Protein AF-A0A7Z2ZD16-F1 (afdb_monomer)

Radius of gyration: 43.87 Å; Cα contacts (8 Å, |Δi|>4): 30; chains: 1; bounding box: 96×26×131 Å

Foldseek 3Di:
DVVVVVVVVVVVVVVVVVVVVVVVVVVVVVVVVVVVVVVVVVVVVVVVVVVVVVVVLVVVLVVLVVVLVVVLVVQLVVLVVVLVCCVVVVDADDDPDDDPDDDPDDDDDDPDPDDDDHDDPVRSVVVSVVSSVVSVVVSVVVSVVVCCVPRVD

Structure (mmCIF, N/CA/C/O backbone):
data_AF-A0A7Z2ZD16-F1
#
_entry.id   AF-A0A7Z2ZD16-F1
#
loop_
_atom_site.group_PDB
_atom_site.id
_atom_site.type_symbol
_atom_site.label_atom_id
_atom_site.label_alt_id
_atom_site.label_comp_id
_atom_site.label_asym_id
_atom_site.label_entity_id
_atom_site.label_seq_id
_atom_site.pdbx_PDB_ins_code
_atom_site.Cartn_x
_atom_site.Cartn_y
_atom_site.Cartn_z
_atom_site.occupancy
_atom_site.B_iso_or_equiv
_atom_site.auth_seq_id
_atom_site.auth_comp_id
_atom_site.auth_asym_id
_atom_site.auth_atom_id
_atom_site.pdbx_PDB_model_num
ATOM 1 N N . MET A 1 1 ? 56.054 -1.540 -72.130 1.00 65.69 1 MET A N 1
ATOM 2 C CA . MET A 1 1 ? 56.025 -2.103 -70.761 1.00 65.69 1 MET A CA 1
ATOM 3 C C . MET A 1 1 ? 55.380 -1.161 -69.735 1.00 65.69 1 MET A C 1
ATOM 5 O O . MET A 1 1 ? 54.370 -1.543 -69.164 1.00 65.69 1 MET A O 1
ATOM 9 N N . ASN A 1 2 ? 55.858 0.081 -69.548 1.00 74.06 2 ASN A N 1
ATOM 10 C CA . ASN A 1 2 ? 55.363 0.983 -68.482 1.00 74.06 2 ASN A CA 1
ATOM 11 C C . ASN A 1 2 ? 53.869 1.360 -68.540 1.00 74.06 2 ASN A C 1
ATOM 13 O O . ASN A 1 2 ? 53.237 1.475 -67.497 1.00 74.06 2 ASN A O 1
ATOM 17 N N . ARG A 1 3 ? 53.269 1.519 -69.729 1.00 79.19 3 ARG A N 1
ATOM 18 C CA . ARG A 1 3 ? 51.842 1.896 -69.854 1.00 79.19 3 ARG A CA 1
ATOM 19 C C . ARG A 1 3 ? 50.886 0.795 -69.376 1.00 79.19 3 ARG A C 1
ATOM 21 O O . ARG A 1 3 ? 49.847 1.098 -68.801 1.00 79.19 3 ARG A O 1
ATOM 28 N N . ILE A 1 4 ? 51.266 -0.469 -69.578 1.00 84.50 4 ILE A N 1
ATOM 29 C CA . ILE A 1 4 ? 50.493 -1.639 -69.135 1.00 84.50 4 ILE A CA 1
ATOM 30 C C . ILE A 1 4 ? 50.591 -1.768 -67.609 1.00 84.50 4 ILE A C 1
ATOM 32 O O . ILE A 1 4 ? 49.578 -1.979 -66.951 1.00 84.50 4 ILE A O 1
ATOM 36 N N . LEU A 1 5 ? 51.781 -1.542 -67.039 1.00 85.19 5 LEU A N 1
ATOM 37 C CA . LEU A 1 5 ? 51.997 -1.564 -65.588 1.00 85.19 5 LEU A CA 1
ATOM 38 C C . LEU A 1 5 ? 51.169 -0.486 -64.861 1.00 85.19 5 LEU A C 1
ATOM 40 O O . LEU A 1 5 ? 50.518 -0.774 -63.862 1.00 85.19 5 LEU A O 1
ATOM 44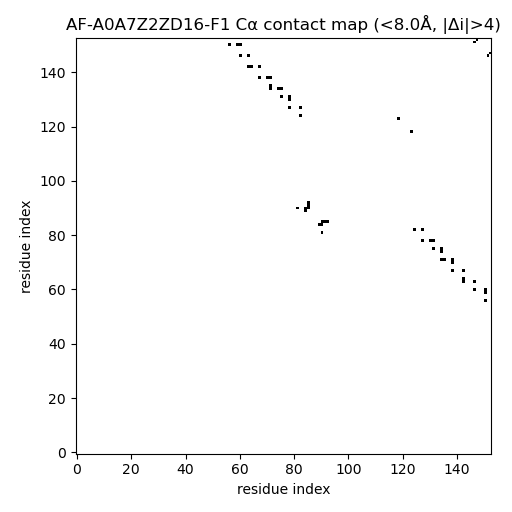 N N . LEU A 1 6 ? 51.137 0.740 -65.398 1.00 85.62 6 LEU A N 1
ATOM 45 C CA . LEU A 1 6 ? 50.363 1.853 -64.831 1.00 85.62 6 LEU A CA 1
ATOM 46 C C . LEU A 1 6 ? 48.849 1.595 -64.868 1.00 85.62 6 LEU A C 1
ATOM 48 O O . LEU A 1 6 ? 48.155 1.876 -63.892 1.00 85.62 6 LEU A O 1
ATOM 52 N N . SER A 1 7 ? 48.343 1.014 -65.961 1.00 87.69 7 SER A N 1
ATOM 53 C CA . SER A 1 7 ? 46.937 0.606 -66.080 1.00 87.69 7 SER A CA 1
ATOM 54 C C . SER A 1 7 ? 46.546 -0.438 -65.030 1.00 87.69 7 SER A C 1
ATOM 56 O O . SER A 1 7 ? 45.449 -0.375 -64.478 1.00 87.69 7 SER A O 1
ATOM 58 N N . LEU A 1 8 ? 47.429 -1.403 -64.765 1.00 90.50 8 LEU A N 1
ATOM 59 C CA . LEU A 1 8 ? 47.179 -2.507 -63.839 1.00 90.50 8 LEU A CA 1
ATOM 60 C C . LEU A 1 8 ? 47.190 -2.021 -62.382 1.00 90.50 8 LEU A C 1
ATOM 62 O O . LEU A 1 8 ? 46.302 -2.375 -61.609 1.00 90.50 8 LEU A O 1
ATOM 66 N N . CYS A 1 9 ? 48.116 -1.120 -62.037 1.00 89.56 9 CYS A N 1
ATOM 67 C CA . CYS A 1 9 ? 48.126 -0.437 -60.741 1.00 89.56 9 CYS A CA 1
ATOM 68 C C . CYS A 1 9 ? 46.871 0.421 -60.521 1.00 89.56 9 CYS A C 1
ATOM 70 O O . CYS A 1 9 ? 46.294 0.386 -59.436 1.00 89.56 9 CYS A O 1
ATOM 72 N N . GLY A 1 10 ? 46.414 1.158 -61.541 1.00 92.00 10 GLY A N 1
ATOM 73 C CA . GLY A 1 10 ? 45.192 1.964 -61.449 1.00 92.00 10 GLY A CA 1
ATOM 74 C C . GLY A 1 10 ? 43.943 1.123 -61.165 1.00 92.00 10 GLY A C 1
ATOM 75 O O . GLY A 1 10 ? 43.148 1.470 -60.293 1.00 92.00 10 GLY A O 1
ATOM 76 N N . LEU A 1 11 ? 43.807 -0.022 -61.841 1.00 93.44 11 LEU A N 1
ATOM 77 C CA . LEU A 1 11 ? 42.723 -0.985 -61.606 1.00 93.44 11 LEU A CA 1
ATOM 78 C C . LEU A 1 11 ? 42.771 -1.593 -60.198 1.00 93.44 11 LEU A C 1
ATOM 80 O O . LEU A 1 11 ? 41.734 -1.698 -59.546 1.00 93.44 11 LEU A O 1
ATOM 84 N N . LEU A 1 12 ? 43.964 -1.950 -59.712 1.00 94.06 12 LEU A N 1
ATOM 85 C CA . LEU A 1 12 ? 44.161 -2.480 -58.358 1.00 94.06 12 LEU A CA 1
ATOM 86 C C . LEU A 1 12 ? 43.769 -1.469 -57.273 1.00 94.06 12 LEU A C 1
ATOM 88 O O . LEU A 1 12 ? 43.073 -1.829 -56.325 1.00 94.06 12 LEU A O 1
ATOM 92 N N . LEU A 1 13 ? 44.166 -0.202 -57.426 1.00 93.69 13 LEU A N 1
ATOM 93 C CA . LEU A 1 13 ? 43.798 0.866 -56.491 1.00 93.69 13 LEU A CA 1
ATOM 94 C C . LEU A 1 13 ? 42.287 1.120 -56.482 1.00 93.69 13 LEU A C 1
ATOM 96 O O . LEU A 1 13 ? 41.692 1.289 -55.418 1.00 93.69 13 LEU A O 1
ATOM 100 N N . LEU A 1 14 ? 41.656 1.099 -57.657 1.00 93.56 14 LEU A N 1
ATOM 101 C CA . LEU A 1 14 ? 40.213 1.285 -57.781 1.00 93.56 14 LEU A CA 1
ATOM 102 C C . LEU A 1 14 ? 39.440 0.110 -57.163 1.00 93.56 14 LEU A C 1
ATOM 104 O O . LEU A 1 14 ? 38.473 0.327 -56.436 1.00 93.56 14 LEU A O 1
ATOM 108 N N . ALA A 1 15 ? 39.905 -1.125 -57.367 1.00 93.81 15 ALA A N 1
ATOM 109 C CA . ALA A 1 15 ? 39.344 -2.303 -56.711 1.00 93.81 15 ALA A CA 1
ATOM 110 C C . ALA A 1 15 ? 39.475 -2.220 -55.179 1.00 93.81 15 ALA A C 1
ATOM 112 O O . ALA A 1 15 ? 38.495 -2.457 -54.473 1.00 93.81 15 ALA A O 1
ATOM 113 N N . ALA A 1 16 ? 40.641 -1.822 -54.661 1.00 92.88 16 ALA A N 1
ATOM 114 C CA . ALA A 1 16 ? 40.867 -1.655 -53.225 1.00 92.88 16 ALA A CA 1
ATOM 115 C C . ALA A 1 16 ? 39.940 -0.594 -52.602 1.00 92.88 16 ALA A C 1
ATOM 117 O O . ALA A 1 16 ? 39.363 -0.834 -51.541 1.00 92.88 16 ALA A O 1
ATOM 118 N N . LEU A 1 17 ? 39.731 0.541 -53.280 1.00 92.81 17 LEU A N 1
ATOM 119 C CA . LEU A 1 17 ? 38.789 1.582 -52.851 1.00 92.81 17 LEU A CA 1
ATOM 120 C C . LEU A 1 17 ? 37.342 1.072 -52.793 1.00 92.81 17 LEU A C 1
ATOM 122 O O . LEU A 1 17 ? 36.643 1.324 -51.812 1.00 92.81 17 LEU A O 1
ATOM 126 N N . LEU A 1 18 ? 36.896 0.324 -53.807 1.00 90.44 18 LEU A N 1
ATOM 127 C CA . LEU A 1 18 ? 35.544 -0.245 -53.841 1.00 90.44 18 LEU A CA 1
ATOM 128 C C . LEU A 1 18 ? 35.328 -1.298 -52.744 1.00 90.44 18 LEU A C 1
ATOM 130 O O . LEU A 1 18 ? 34.272 -1.321 -52.111 1.00 90.44 18 LEU A O 1
ATOM 134 N N . LEU A 1 19 ? 36.326 -2.150 -52.491 1.00 91.00 19 LEU A N 1
ATOM 135 C CA . LEU A 1 19 ? 36.305 -3.128 -51.400 1.00 91.00 19 LEU A CA 1
ATOM 136 C C . LEU A 1 19 ? 36.279 -2.445 -50.028 1.00 91.00 19 LEU A C 1
ATOM 138 O O . LEU A 1 19 ? 35.468 -2.830 -49.188 1.00 91.00 19 LEU A O 1
ATOM 142 N N . GLY A 1 20 ? 37.097 -1.408 -49.826 1.00 89.12 20 GLY A N 1
ATOM 143 C CA . GLY A 1 20 ? 37.090 -0.597 -48.607 1.00 89.12 20 GLY A CA 1
ATOM 144 C C . GLY A 1 20 ? 35.732 0.060 -48.363 1.00 89.12 20 GLY A C 1
ATOM 145 O O . GLY A 1 20 ? 35.170 -0.082 -47.280 1.00 89.12 20 GLY A O 1
ATOM 146 N N . TRP A 1 21 ? 35.148 0.681 -49.393 1.00 89.69 21 TRP A N 1
ATOM 147 C CA . TRP A 1 21 ? 33.815 1.287 -49.311 1.00 89.69 21 TRP A CA 1
ATOM 148 C C . TRP A 1 21 ? 32.721 0.260 -48.996 1.00 89.69 21 TRP A C 1
ATOM 150 O O . TRP A 1 21 ? 31.827 0.516 -48.190 1.00 89.69 21 TRP A O 1
ATOM 160 N N . ARG A 1 22 ? 32.799 -0.936 -49.591 1.00 90.12 22 ARG A N 1
ATOM 161 C CA . ARG A 1 22 ? 31.852 -2.021 -49.317 1.00 90.12 22 ARG A CA 1
ATOM 162 C C . ARG A 1 22 ? 31.984 -2.544 -47.882 1.00 90.12 22 ARG A C 1
ATOM 164 O O . ARG A 1 22 ? 30.961 -2.748 -47.231 1.00 90.12 22 ARG A O 1
ATOM 171 N N . LEU A 1 23 ? 33.208 -2.752 -47.385 1.00 88.44 23 LEU A N 1
ATOM 172 C CA . LEU A 1 23 ? 33.449 -3.161 -45.995 1.00 88.44 23 LEU A CA 1
ATOM 173 C 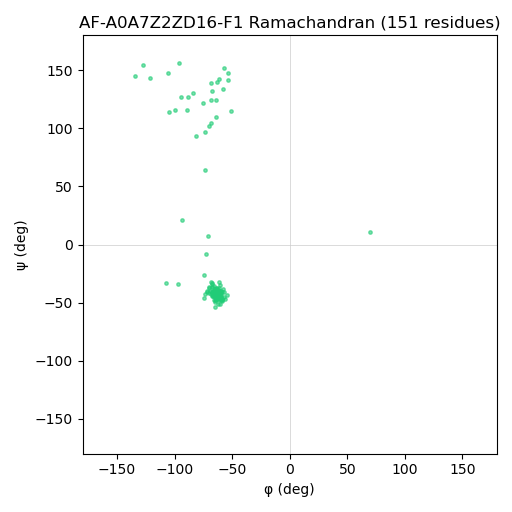C . LEU A 1 23 ? 32.922 -2.117 -45.011 1.00 88.44 23 LEU A C 1
ATOM 175 O O . LEU A 1 23 ? 32.225 -2.484 -44.069 1.00 88.44 23 LEU A O 1
ATOM 179 N N . ASP A 1 24 ? 33.197 -0.839 -45.267 1.00 87.12 24 ASP A N 1
ATOM 180 C CA . ASP A 1 24 ? 32.736 0.272 -44.434 1.00 87.12 24 ASP A CA 1
ATOM 181 C C . ASP A 1 24 ? 31.199 0.391 -44.434 1.00 87.12 24 ASP A C 1
ATOM 183 O O . ASP A 1 24 ? 30.547 0.599 -43.409 1.00 87.12 24 ASP A O 1
ATOM 187 N N . ARG A 1 25 ? 30.561 0.130 -45.582 1.00 86.00 25 ARG A N 1
ATOM 188 C CA . ARG A 1 25 ? 29.095 0.073 -45.670 1.00 86.00 25 ARG A CA 1
ATOM 189 C C . ARG A 1 25 ? 28.505 -1.083 -44.853 1.00 86.00 25 ARG A C 1
ATOM 191 O O . ARG A 1 25 ? 27.444 -0.924 -44.238 1.00 86.00 25 ARG A O 1
ATOM 198 N N . HIS A 1 26 ? 29.160 -2.243 -44.842 1.00 86.81 26 HIS A N 1
ATOM 199 C CA . HIS A 1 26 ? 28.716 -3.403 -44.067 1.00 86.81 26 HIS A CA 1
ATOM 200 C C . HIS A 1 26 ? 28.965 -3.228 -42.563 1.00 86.81 26 HIS A C 1
ATOM 202 O O . HIS A 1 26 ? 28.060 -3.513 -41.777 1.00 86.81 26 HIS A O 1
ATOM 208 N N . SER A 1 27 ? 30.124 -2.701 -42.157 1.00 87.81 27 SER A N 1
ATOM 209 C CA . SER A 1 27 ? 30.434 -2.416 -40.750 1.00 87.81 27 SER A CA 1
ATOM 210 C C . SER A 1 27 ? 29.454 -1.400 -40.161 1.00 87.81 27 SER A C 1
ATOM 212 O O . SER A 1 27 ? 28.901 -1.640 -39.089 1.00 87.81 27 SER A O 1
ATOM 214 N N . ALA A 1 28 ? 29.124 -0.336 -40.902 1.00 89.06 28 ALA A N 1
ATOM 215 C CA . ALA A 1 28 ? 28.129 0.652 -40.490 1.00 89.06 28 ALA A CA 1
ATOM 216 C C . ALA A 1 28 ? 26.726 0.047 -40.311 1.00 89.06 28 ALA A C 1
ATOM 218 O O . ALA A 1 28 ? 25.952 0.501 -39.469 1.00 89.06 28 ALA A O 1
ATOM 219 N N . THR A 1 29 ? 26.378 -0.977 -41.093 1.00 88.44 29 THR A N 1
ATOM 220 C CA . THR A 1 29 ? 25.085 -1.666 -40.969 1.00 88.44 29 THR A CA 1
ATOM 221 C C . THR A 1 29 ? 25.054 -2.563 -39.735 1.00 88.44 29 THR A C 1
ATOM 223 O O . THR A 1 29 ? 24.097 -2.500 -38.966 1.00 88.44 29 THR A O 1
ATOM 226 N N . ILE A 1 30 ? 26.114 -3.347 -39.510 1.00 91.38 30 ILE A N 1
ATOM 227 C CA . ILE A 1 30 ? 26.245 -4.203 -38.324 1.00 91.38 30 ILE A CA 1
ATOM 228 C C . ILE A 1 30 ? 26.208 -3.345 -37.059 1.00 91.38 30 ILE A C 1
ATOM 230 O O . ILE A 1 30 ? 25.420 -3.641 -36.170 1.00 91.38 30 ILE A O 1
ATOM 234 N N . ALA A 1 31 ? 26.968 -2.244 -37.029 1.00 92.62 31 ALA A N 1
ATOM 235 C CA . ALA A 1 31 ? 27.009 -1.309 -35.907 1.00 92.62 31 ALA A CA 1
ATOM 236 C C . ALA A 1 31 ? 25.629 -0.720 -35.569 1.00 92.62 31 ALA A C 1
ATOM 238 O O . ALA A 1 31 ? 25.289 -0.571 -34.399 1.00 92.62 31 ALA A O 1
ATOM 239 N N . LYS A 1 32 ? 24.806 -0.412 -36.581 1.00 93.69 32 LYS A N 1
ATOM 240 C CA . LYS A 1 32 ? 23.433 0.070 -36.363 1.00 93.69 32 LYS A CA 1
ATOM 241 C C . LYS A 1 32 ? 22.534 -0.997 -35.749 1.00 93.69 32 LYS A C 1
ATOM 243 O O . LYS A 1 32 ? 21.746 -0.675 -34.868 1.00 93.69 32 LYS A O 1
ATOM 248 N N . VAL A 1 33 ? 22.629 -2.246 -36.206 1.00 93.00 33 VAL A N 1
ATOM 249 C CA . VAL A 1 33 ? 21.803 -3.341 -35.674 1.00 93.00 33 VAL A CA 1
ATOM 250 C C . VAL A 1 33 ? 22.222 -3.697 -34.249 1.00 93.00 33 VAL A C 1
ATOM 252 O O . VAL A 1 33 ? 21.354 -3.866 -33.396 1.00 93.00 33 VAL A O 1
ATOM 255 N N . THR A 1 34 ? 23.523 -3.752 -33.952 1.00 94.69 34 THR A N 1
ATOM 256 C CA . THR A 1 34 ? 24.000 -3.965 -32.578 1.00 94.69 34 THR A CA 1
ATOM 257 C C . THR A 1 34 ? 23.624 -2.812 -31.651 1.00 94.69 34 THR A C 1
ATOM 259 O O . THR A 1 34 ? 23.222 -3.075 -30.522 1.00 94.69 34 THR A O 1
ATOM 262 N N . ASP A 1 35 ? 23.670 -1.559 -32.115 1.00 95.56 35 ASP A N 1
ATOM 263 C CA . ASP A 1 35 ? 23.173 -0.398 -31.356 1.00 95.56 35 ASP A CA 1
ATOM 264 C C . ASP A 1 35 ? 21.651 -0.459 -31.130 1.00 95.56 35 ASP A C 1
ATOM 266 O O . ASP A 1 35 ? 21.162 -0.157 -30.045 1.00 95.56 35 ASP A O 1
ATOM 270 N N . GLN A 1 36 ? 20.868 -0.900 -32.118 1.00 95.25 36 GLN A N 1
ATOM 271 C CA . GLN A 1 36 ? 19.429 -1.109 -31.932 1.00 95.25 36 GLN A CA 1
ATOM 272 C C . GLN A 1 36 ? 19.134 -2.223 -30.925 1.00 95.25 36 GLN A C 1
ATOM 274 O O . GLN A 1 36 ? 18.255 -2.051 -30.078 1.00 95.25 36 GLN A O 1
ATOM 279 N N . LEU A 1 37 ? 19.869 -3.335 -30.995 1.00 96.06 37 LEU A N 1
ATOM 280 C CA . LEU A 1 37 ? 19.719 -4.458 -30.077 1.00 96.06 37 LEU A CA 1
ATOM 281 C C . LEU A 1 37 ? 20.087 -4.055 -28.648 1.00 96.06 37 LEU A C 1
ATOM 283 O O . LEU A 1 37 ? 19.294 -4.286 -27.742 1.00 96.06 37 LEU A O 1
ATOM 287 N N . SER A 1 38 ? 21.223 -3.381 -28.448 1.00 95.25 38 SER A N 1
ATOM 288 C CA . SER A 1 38 ? 21.653 -2.932 -27.119 1.00 95.25 38 SER A CA 1
ATOM 289 C C . SER A 1 38 ? 20.676 -1.922 -26.514 1.00 95.25 38 SER A C 1
ATOM 291 O O . SER A 1 38 ? 20.363 -1.993 -25.328 1.00 95.25 38 SER A O 1
ATOM 293 N N . ARG A 1 39 ? 20.108 -1.019 -27.326 1.00 95.62 39 ARG A N 1
ATOM 294 C CA . ARG A 1 39 ? 19.041 -0.106 -26.884 1.00 95.62 39 ARG A CA 1
ATOM 295 C C . ARG A 1 39 ? 17.753 -0.842 -26.542 1.00 95.62 39 ARG A C 1
ATOM 297 O O . ARG A 1 39 ? 17.079 -0.454 -25.589 1.00 95.62 39 ARG A O 1
ATOM 304 N N . ALA A 1 40 ? 17.375 -1.852 -27.323 1.00 95.12 40 ALA A N 1
ATOM 305 C CA . ALA A 1 40 ? 16.195 -2.664 -27.049 1.00 95.12 40 ALA A CA 1
ATOM 306 C C . ALA A 1 40 ? 16.369 -3.465 -25.752 1.00 95.12 40 ALA A C 1
ATOM 308 O O . ALA A 1 40 ? 15.469 -3.470 -24.919 1.00 95.12 40 ALA A O 1
ATOM 309 N N . GLU A 1 41 ? 17.542 -4.056 -25.544 1.00 96.25 41 GLU A N 1
ATOM 310 C CA . GLU A 1 41 ? 17.898 -4.788 -24.331 1.00 96.25 41 GLU A CA 1
ATOM 311 C C . GLU A 1 41 ? 17.949 -3.865 -23.109 1.00 96.25 41 GLU A C 1
ATOM 313 O O . GLU A 1 41 ? 17.343 -4.167 -22.086 1.00 96.25 41 GLU A O 1
ATOM 318 N N . ALA A 1 42 ? 18.564 -2.684 -23.224 1.00 95.62 42 ALA A N 1
ATOM 319 C CA . ALA A 1 42 ? 18.577 -1.691 -22.153 1.00 95.62 42 ALA A CA 1
ATOM 320 C C . ALA A 1 42 ? 17.156 -1.255 -21.752 1.00 95.62 42 ALA A C 1
ATOM 322 O O . ALA A 1 42 ? 16.861 -1.139 -20.563 1.00 95.62 42 ALA A O 1
ATOM 323 N N . LYS A 1 43 ? 16.258 -1.065 -22.730 1.00 95.50 43 LYS A N 1
ATOM 324 C CA . LYS A 1 43 ? 14.835 -0.782 -22.476 1.00 95.50 43 LYS A CA 1
ATOM 325 C C . LYS A 1 43 ? 14.120 -1.974 -21.839 1.00 95.50 43 LYS A C 1
ATOM 327 O O . LYS A 1 43 ? 13.359 -1.791 -20.899 1.00 95.50 43 LYS A O 1
ATOM 332 N N . ALA A 1 44 ? 14.347 -3.191 -22.323 1.00 96.50 44 ALA A N 1
ATOM 333 C CA . ALA A 1 44 ? 13.732 -4.388 -21.754 1.00 96.50 44 ALA A CA 1
ATOM 334 C C . ALA A 1 44 ? 14.168 -4.603 -20.296 1.00 96.50 44 ALA A C 1
ATOM 336 O O . ALA A 1 44 ? 13.336 -4.874 -19.429 1.00 96.50 44 ALA A O 1
ATOM 337 N N . ASN A 1 45 ? 15.455 -4.404 -20.010 1.00 95.81 45 ASN A N 1
ATOM 338 C CA . ASN A 1 45 ? 16.016 -4.495 -18.668 1.00 95.81 45 ASN A CA 1
ATOM 339 C C . ASN A 1 45 ? 15.472 -3.389 -17.757 1.00 95.81 45 ASN A C 1
ATOM 341 O O . ASN A 1 45 ? 15.096 -3.675 -16.621 1.00 95.81 45 ASN A O 1
ATOM 345 N N . SER A 1 46 ? 15.356 -2.148 -18.245 1.00 95.38 46 SER A N 1
ATOM 346 C CA . SER A 1 46 ? 14.765 -1.067 -17.449 1.00 95.38 46 SER A CA 1
ATOM 347 C C . SER A 1 46 ? 13.297 -1.342 -17.116 1.00 95.38 46 SER A C 1
ATOM 349 O O . SER A 1 46 ? 12.921 -1.240 -15.951 1.00 95.38 46 SER A O 1
ATOM 351 N N . LEU A 1 47 ? 12.495 -1.788 -18.090 1.00 96.44 47 LEU A N 1
ATOM 352 C CA . LEU A 1 47 ? 11.102 -2.183 -17.865 1.00 96.44 47 LEU A CA 1
ATOM 353 C C . LEU A 1 47 ? 10.998 -3.342 -16.869 1.00 96.44 47 LEU A C 1
ATOM 355 O O . LEU A 1 47 ? 10.154 -3.312 -15.978 1.00 96.44 47 LEU A O 1
ATOM 359 N N . THR A 1 48 ? 11.863 -4.348 -16.993 1.00 96.50 48 THR A N 1
ATOM 360 C CA . THR A 1 48 ? 11.882 -5.504 -16.086 1.00 96.50 48 THR A CA 1
ATOM 361 C C . THR A 1 48 ? 12.185 -5.076 -14.653 1.00 96.50 48 THR A C 1
ATOM 363 O O . THR A 1 48 ? 11.493 -5.502 -13.728 1.00 96.50 48 THR A O 1
ATOM 366 N N . ASN A 1 49 ? 13.160 -4.184 -14.465 1.00 95.75 49 ASN A N 1
ATOM 367 C CA . ASN A 1 49 ? 13.487 -3.631 -13.154 1.00 95.75 49 ASN A CA 1
ATOM 368 C C . ASN A 1 49 ? 12.319 -2.821 -12.575 1.00 95.75 49 ASN A C 1
ATOM 370 O O . ASN A 1 49 ? 11.965 -3.013 -11.415 1.00 95.75 49 ASN A O 1
ATOM 374 N N . THR A 1 50 ? 11.669 -1.973 -13.377 1.00 94.88 50 THR A N 1
ATOM 375 C CA . THR A 1 50 ? 10.484 -1.220 -12.936 1.00 94.88 50 THR A CA 1
ATOM 376 C C . THR A 1 50 ? 9.334 -2.145 -12.543 1.00 94.88 50 THR A C 1
ATOM 378 O O . THR A 1 50 ? 8.744 -1.960 -11.484 1.00 94.88 50 THR A O 1
ATOM 381 N N . LEU A 1 51 ? 9.034 -3.168 -13.349 1.00 96.19 51 LEU A N 1
ATOM 382 C CA . LEU A 1 51 ? 7.984 -4.142 -13.040 1.00 96.19 51 LEU A CA 1
ATOM 383 C C . LEU A 1 51 ? 8.295 -4.937 -11.773 1.00 96.19 51 LEU A C 1
ATOM 385 O O . LEU A 1 51 ? 7.387 -5.248 -11.006 1.00 96.19 51 LEU A O 1
ATOM 389 N N . ARG A 1 52 ? 9.568 -5.272 -11.544 1.00 96.12 52 ARG A N 1
ATOM 390 C CA . ARG A 1 52 ? 10.000 -5.935 -10.315 1.00 96.12 52 ARG A CA 1
ATOM 391 C C . ARG A 1 52 ? 9.740 -5.052 -9.096 1.00 96.12 52 ARG A C 1
ATOM 393 O O . ARG A 1 52 ? 9.079 -5.513 -8.174 1.00 96.12 52 ARG A O 1
ATOM 400 N N . LEU A 1 53 ? 10.188 -3.797 -9.132 1.00 94.56 53 LEU A N 1
ATOM 401 C CA . LEU A 1 53 ? 9.963 -2.841 -8.043 1.00 94.56 53 LEU A CA 1
ATOM 402 C C . LEU A 1 53 ? 8.467 -2.622 -7.784 1.00 94.56 53 LEU A C 1
ATOM 404 O O . LEU A 1 53 ? 8.028 -2.639 -6.642 1.00 94.56 53 LEU A O 1
ATOM 408 N N . GLN A 1 54 ? 7.658 -2.482 -8.838 1.00 93.50 54 GLN A N 1
ATOM 409 C CA . GLN A 1 54 ? 6.206 -2.353 -8.690 1.00 93.50 54 GLN A CA 1
ATOM 410 C C . GLN A 1 54 ? 5.567 -3.587 -8.049 1.00 93.50 54 GLN A C 1
ATOM 412 O O . GLN A 1 54 ? 4.660 -3.443 -7.236 1.00 93.50 54 GLN A O 1
ATOM 417 N N . ARG A 1 55 ? 6.023 -4.796 -8.397 1.00 95.00 55 ARG A N 1
ATOM 418 C CA . ARG A 1 55 ? 5.530 -6.028 -7.766 1.00 95.00 55 ARG A CA 1
ATOM 419 C C . ARG A 1 55 ? 5.868 -6.070 -6.284 1.00 95.00 55 ARG A C 1
ATOM 421 O O . ARG A 1 55 ? 4.976 -6.387 -5.511 1.00 95.00 55 ARG A O 1
ATOM 428 N N . GLU A 1 56 ? 7.104 -5.734 -5.921 1.00 93.00 56 GLU A N 1
ATOM 429 C CA . GLU A 1 56 ? 7.552 -5.679 -4.524 1.00 93.00 56 GLU A CA 1
ATOM 430 C C . GLU A 1 56 ? 6.690 -4.682 -3.718 1.00 93.00 56 GLU A C 1
ATOM 432 O O . GLU A 1 56 ? 6.108 -5.054 -2.701 1.00 93.00 56 GLU A O 1
ATOM 437 N N . LEU A 1 57 ? 6.452 -3.474 -4.246 1.00 92.06 57 LEU A N 1
ATOM 438 C CA . LEU A 1 57 ? 5.572 -2.483 -3.607 1.00 92.06 57 LEU A CA 1
ATOM 439 C C . LEU A 1 57 ? 4.123 -2.968 -3.447 1.00 92.06 57 LEU A C 1
ATOM 441 O O . LEU A 1 57 ? 3.507 -2.746 -2.407 1.00 92.06 57 LEU A O 1
ATOM 445 N N . ILE A 1 58 ? 3.561 -3.630 -4.464 1.00 93.06 58 ILE A N 1
ATOM 446 C CA . ILE A 1 58 ? 2.196 -4.177 -4.394 1.00 93.06 58 ILE A CA 1
ATOM 447 C C . ILE A 1 58 ? 2.114 -5.280 -3.336 1.00 93.06 58 ILE A C 1
ATOM 449 O O . ILE A 1 58 ? 1.131 -5.345 -2.599 1.00 93.06 58 ILE A O 1
ATOM 453 N N . THR A 1 59 ? 3.123 -6.152 -3.255 1.00 94.88 59 THR A N 1
ATOM 454 C CA . THR A 1 59 ? 3.139 -7.229 -2.260 1.00 94.88 59 THR A CA 1
ATOM 455 C C . THR A 1 59 ? 3.275 -6.695 -0.843 1.00 94.88 59 THR A C 1
ATOM 457 O O . THR A 1 59 ? 2.559 -7.167 0.039 1.00 94.88 59 THR A O 1
ATOM 460 N N . ASP A 1 60 ? 4.120 -5.687 -0.633 1.00 92.12 60 ASP A N 1
ATOM 461 C CA . ASP A 1 60 ? 4.322 -5.080 0.681 1.00 92.12 60 ASP A CA 1
ATOM 462 C C . ASP A 1 60 ? 3.060 -4.335 1.137 1.00 92.12 60 ASP A C 1
ATOM 464 O O . ASP A 1 60 ? 2.582 -4.545 2.254 1.00 92.12 60 ASP A O 1
ATOM 468 N N . ALA A 1 61 ? 2.434 -3.563 0.241 1.00 92.12 61 ALA A N 1
ATOM 469 C CA . ALA A 1 61 ? 1.165 -2.893 0.520 1.00 92.12 61 ALA A CA 1
ATOM 470 C C . ALA A 1 61 ? 0.037 -3.891 0.846 1.00 92.12 61 ALA A C 1
ATOM 472 O O . ALA A 1 61 ? -0.736 -3.669 1.776 1.00 92.12 61 ALA A O 1
ATOM 473 N N . ALA A 1 62 ? -0.041 -5.016 0.126 1.00 94.88 62 ALA A N 1
ATOM 474 C CA . ALA A 1 62 ? -1.027 -6.063 0.399 1.00 94.88 62 ALA A CA 1
ATOM 475 C C . ALA A 1 62 ? -0.782 -6.769 1.745 1.00 94.88 62 ALA A C 1
ATOM 477 O O . ALA A 1 62 ? -1.734 -7.128 2.439 1.00 94.88 62 ALA A O 1
ATOM 478 N N . ALA A 1 63 ? 0.479 -6.970 2.135 1.00 94.94 63 ALA A N 1
ATOM 479 C CA . ALA A 1 63 ? 0.821 -7.541 3.434 1.00 94.94 63 ALA A CA 1
ATOM 480 C C . ALA A 1 63 ? 0.436 -6.599 4.587 1.00 94.94 63 ALA A C 1
ATOM 482 O O . ALA A 1 63 ? -0.133 -7.051 5.587 1.00 94.94 63 ALA A O 1
ATOM 483 N N . LEU A 1 64 ? 0.698 -5.299 4.428 1.00 94.88 64 LEU A N 1
ATOM 484 C CA . LEU A 1 64 ? 0.313 -4.271 5.393 1.00 94.88 64 LEU A CA 1
ATOM 485 C C . LEU A 1 64 ? -1.214 -4.185 5.547 1.00 94.88 64 LEU A C 1
ATOM 487 O O . LEU A 1 64 ? -1.727 -4.204 6.668 1.00 94.88 64 LEU A O 1
ATOM 491 N N . ASP A 1 65 ? -1.946 -4.177 4.431 1.00 93.44 65 ASP A N 1
ATOM 492 C CA . ASP A 1 65 ? -3.414 -4.186 4.421 1.00 93.44 65 ASP A CA 1
ATOM 493 C C . ASP A 1 65 ? -3.989 -5.431 5.117 1.00 93.44 65 ASP A C 1
ATOM 495 O O . ASP A 1 65 ? -4.863 -5.329 5.985 1.00 93.44 65 ASP A O 1
ATOM 499 N N . ALA A 1 66 ? -3.440 -6.615 4.822 1.00 95.75 66 ALA A N 1
ATOM 500 C CA . ALA A 1 66 ? -3.860 -7.860 5.457 1.00 95.75 66 ALA A CA 1
ATOM 501 C C . ALA A 1 66 ? -3.630 -7.844 6.977 1.00 95.75 66 ALA A C 1
ATOM 503 O O . ALA A 1 66 ? -4.451 -8.377 7.730 1.00 95.75 66 ALA A O 1
ATOM 504 N N . ARG A 1 67 ? -2.532 -7.237 7.443 1.00 94.88 67 ARG A N 1
ATOM 505 C CA . ARG A 1 67 ? -2.244 -7.089 8.873 1.00 94.88 67 ARG A CA 1
ATOM 506 C C . ARG A 1 67 ? -3.281 -6.196 9.554 1.00 94.88 67 ARG A C 1
ATOM 508 O O . ARG A 1 67 ? -3.901 -6.633 10.522 1.00 94.88 67 ARG A O 1
ATOM 515 N N . HIS A 1 68 ? -3.508 -4.989 9.041 1.00 94.31 68 HIS A N 1
ATOM 516 C CA . HIS A 1 68 ? -4.441 -4.050 9.670 1.00 94.31 68 HIS A CA 1
ATOM 517 C C . HIS A 1 68 ? -5.899 -4.501 9.577 1.00 94.31 68 HIS A C 1
ATOM 519 O O . HIS A 1 68 ? -6.667 -4.283 10.512 1.00 94.31 68 HIS A O 1
ATOM 525 N N . THR A 1 69 ? -6.279 -5.193 8.503 1.00 92.81 69 THR A N 1
ATOM 526 C CA . THR A 1 69 ? -7.617 -5.785 8.386 1.00 92.81 69 THR A CA 1
ATOM 527 C C . THR A 1 69 ? -7.859 -6.842 9.465 1.00 92.81 69 THR A C 1
ATOM 529 O O . THR A 1 69 ? -8.932 -6.870 10.069 1.00 92.81 69 THR A O 1
ATOM 532 N N . ARG A 1 70 ? -6.859 -7.686 9.761 1.00 94.56 70 ARG A N 1
ATOM 533 C CA . ARG A 1 70 ? -6.949 -8.671 10.854 1.00 94.56 70 ARG A CA 1
ATOM 534 C C . ARG A 1 70 ? -7.058 -7.995 12.215 1.00 94.56 70 ARG A C 1
ATOM 536 O O . ARG A 1 70 ? -7.974 -8.315 12.962 1.00 94.56 70 ARG A O 1
ATOM 543 N N . GLU A 1 71 ? -6.175 -7.038 12.503 1.00 92.88 71 GLU A N 1
ATOM 544 C CA . GLU A 1 71 ? -6.190 -6.283 13.765 1.00 92.88 71 GLU A CA 1
ATOM 545 C C . GLU A 1 71 ? -7.544 -5.582 13.987 1.00 92.88 71 GLU A C 1
ATOM 547 O O . GLU A 1 71 ? -8.089 -5.612 15.092 1.00 92.88 71 GLU A O 1
ATOM 552 N N . LEU A 1 72 ? -8.128 -5.002 12.931 1.00 93.56 72 LEU A N 1
ATOM 553 C CA . LEU A 1 72 ? -9.449 -4.378 12.985 1.00 93.56 72 LEU A CA 1
ATOM 554 C C . LEU A 1 72 ? -10.556 -5.397 13.277 1.00 93.56 72 LEU A C 1
ATOM 556 O O . LEU A 1 72 ? -11.394 -5.151 14.144 1.00 93.56 72 LEU A O 1
ATOM 560 N N . HIS A 1 73 ? -10.564 -6.528 12.572 1.00 94.12 73 HIS A N 1
ATOM 561 C CA . HIS A 1 73 ? -11.568 -7.571 12.768 1.00 94.12 73 HIS A CA 1
ATOM 562 C C . HIS A 1 73 ? -11.489 -8.183 14.174 1.00 94.12 73 HIS A C 1
ATOM 564 O O . HIS A 1 73 ? -12.515 -8.395 14.817 1.00 94.12 73 HIS A O 1
ATOM 570 N N . ASP A 1 74 ? -10.282 -8.431 14.686 1.00 94.31 74 ASP A N 1
ATOM 571 C CA . ASP A 1 74 ? -10.097 -8.940 16.045 1.00 94.31 74 ASP A CA 1
ATOM 572 C C . ASP A 1 74 ? -10.606 -7.948 17.097 1.00 94.31 74 ASP A C 1
ATOM 574 O O . ASP A 1 74 ? -11.331 -8.343 18.010 1.00 94.31 74 ASP A O 1
ATOM 578 N N . ALA A 1 75 ? -10.321 -6.654 16.934 1.00 91.31 75 ALA A N 1
ATOM 579 C CA . ALA A 1 75 ? -10.815 -5.626 17.847 1.00 91.31 75 ALA A CA 1
ATOM 580 C C . ALA A 1 75 ? -12.344 -5.432 17.770 1.00 91.31 75 ALA A C 1
ATOM 582 O O . ALA A 1 75 ? -12.980 -5.111 18.778 1.00 91.31 75 ALA A O 1
ATOM 583 N N . GLN A 1 76 ? -12.948 -5.616 16.591 1.00 90.94 76 GLN A N 1
ATOM 584 C CA . GLN A 1 76 ? -14.407 -5.622 16.427 1.00 90.94 76 GLN A CA 1
ATOM 585 C C 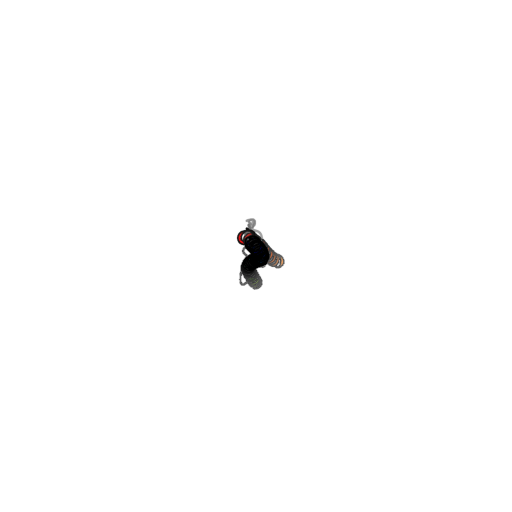. GLN A 1 76 ? -15.035 -6.815 17.144 1.00 90.94 76 GLN A C 1
ATOM 587 O O . GLN A 1 76 ? -15.948 -6.627 17.945 1.00 90.94 76 GLN A O 1
ATOM 592 N N . ARG A 1 77 ? -14.483 -8.014 16.936 1.00 94.06 77 ARG A N 1
ATOM 593 C CA . ARG A 1 77 ? -14.930 -9.234 17.610 1.00 94.06 77 ARG A CA 1
ATOM 594 C C . ARG A 1 77 ? -14.860 -9.104 19.130 1.00 94.06 77 ARG A C 1
ATOM 596 O O . ARG A 1 77 ? -15.829 -9.434 19.801 1.00 94.06 77 ARG A O 1
ATOM 603 N N . GLU A 1 78 ? -13.765 -8.570 19.671 1.00 91.31 78 GLU A N 1
ATOM 604 C CA . GLU A 1 78 ? -13.646 -8.332 21.115 1.00 91.31 78 GLU A CA 1
ATOM 605 C C . GLU A 1 78 ? -14.740 -7.375 21.627 1.00 91.31 78 GLU A C 1
ATOM 607 O O . GLU A 1 78 ? -15.313 -7.586 22.695 1.00 91.31 78 GLU A O 1
ATOM 612 N N . ASN A 1 79 ? -15.070 -6.322 20.869 1.00 90.69 79 ASN A N 1
ATOM 613 C CA . ASN A 1 79 ? -16.142 -5.401 21.250 1.00 90.69 79 ASN A CA 1
ATOM 614 C C . ASN A 1 79 ? -17.512 -6.092 21.256 1.00 90.69 79 ASN A C 1
ATOM 616 O O . ASN A 1 79 ? -18.267 -5.919 22.212 1.00 90.69 79 ASN A O 1
ATOM 620 N N . ASP A 1 80 ? -17.802 -6.899 20.236 1.00 91.38 80 ASP A N 1
ATOM 621 C CA . ASP A 1 80 ? -19.054 -7.649 20.127 1.00 91.38 80 ASP A CA 1
ATOM 622 C C . ASP A 1 80 ? -19.192 -8.691 21.246 1.00 91.38 80 ASP A C 1
ATOM 624 O O . ASP A 1 80 ? -20.255 -8.800 21.862 1.00 91.38 80 ASP A O 1
ATOM 628 N N . GLU A 1 81 ? -18.109 -9.400 21.578 1.00 92.62 81 GLU A N 1
ATOM 629 C CA . GLU A 1 81 ? -18.055 -10.332 22.709 1.00 92.62 81 GLU A CA 1
ATOM 630 C C . GLU A 1 81 ? -18.327 -9.608 24.038 1.00 92.62 81 GLU A C 1
ATOM 632 O O . GLU A 1 81 ? -19.163 -10.049 24.833 1.00 92.62 81 GLU A O 1
ATOM 637 N N . LEU A 1 82 ? -17.694 -8.452 24.268 1.00 90.00 82 LEU A N 1
ATOM 638 C CA . LEU A 1 82 ? -17.938 -7.639 25.462 1.00 90.00 82 LEU A CA 1
ATOM 639 C C . LEU A 1 82 ? -19.370 -7.099 25.508 1.00 90.00 82 LEU A C 1
ATOM 641 O O . LEU A 1 82 ? -19.992 -7.113 26.569 1.00 90.00 82 LEU A O 1
ATOM 645 N 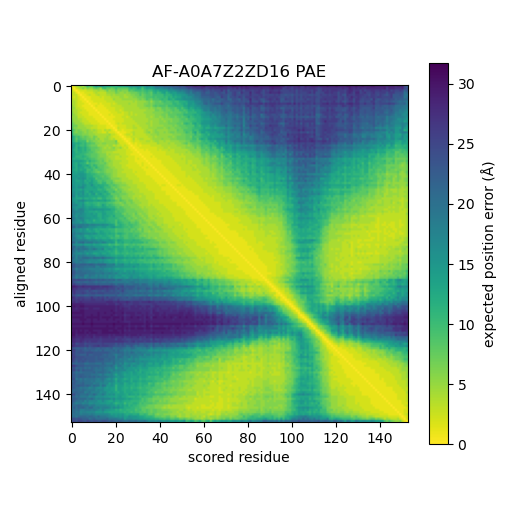N . ARG A 1 83 ? -19.915 -6.648 24.374 1.00 89.69 83 ARG A N 1
ATOM 646 C CA . ARG A 1 83 ? -21.304 -6.188 24.269 1.00 89.69 83 ARG A CA 1
ATOM 647 C C . ARG A 1 83 ? -22.268 -7.312 24.643 1.00 89.69 83 ARG A C 1
ATOM 649 O O . ARG A 1 83 ? -23.174 -7.088 25.444 1.00 89.69 83 ARG A O 1
ATOM 656 N N . ALA A 1 84 ? -22.059 -8.517 24.114 1.00 90.81 84 ALA A N 1
ATOM 657 C CA . ALA A 1 84 ? -22.878 -9.683 24.431 1.00 90.81 84 ALA A CA 1
ATOM 658 C C . ALA A 1 84 ? -22.791 -10.054 25.920 1.00 90.81 84 ALA A C 1
ATOM 660 O O . ALA A 1 84 ? -23.818 -10.292 26.554 1.00 90.81 84 ALA A O 1
ATOM 661 N N . ALA A 1 85 ? -21.591 -10.029 26.503 1.00 89.88 85 ALA A N 1
ATOM 662 C CA . ALA A 1 85 ? -21.374 -10.322 27.917 1.00 89.88 85 ALA A CA 1
ATOM 663 C C . ALA A 1 85 ? -22.030 -9.281 28.851 1.00 89.88 85 ALA A C 1
ATOM 665 O O . ALA A 1 85 ? -22.554 -9.639 29.908 1.00 89.88 85 ALA A O 1
ATOM 666 N N . VAL A 1 86 ? -22.042 -7.998 28.466 1.00 87.44 86 VAL A N 1
ATOM 667 C CA . VAL A 1 86 ? -22.744 -6.933 29.207 1.00 87.44 86 VAL A CA 1
ATOM 668 C C . VAL A 1 86 ? -24.260 -7.108 29.116 1.00 87.44 86 VAL A C 1
ATOM 670 O O . VAL A 1 86 ? -24.953 -6.965 30.120 1.00 87.44 86 VAL A O 1
ATOM 673 N N . VAL A 1 87 ? -24.790 -7.447 27.936 1.00 86.19 87 VAL A N 1
ATOM 674 C CA . VAL A 1 87 ? -26.228 -7.717 27.750 1.00 86.19 87 VAL A CA 1
ATOM 675 C C . VAL A 1 87 ? -26.669 -8.956 28.534 1.00 86.19 87 VAL A C 1
ATOM 677 O O . VAL A 1 87 ? -27.738 -8.941 29.137 1.00 86.19 87 VAL A O 1
ATOM 680 N N . ALA A 1 88 ? -25.837 -9.998 28.579 1.00 88.75 88 ALA A N 1
ATOM 681 C CA . ALA A 1 88 ? -26.084 -11.206 29.364 1.00 88.75 88 ALA A CA 1
ATOM 682 C C . ALA A 1 88 ? -25.912 -11.002 30.883 1.00 88.75 88 ALA A C 1
ATOM 684 O O . ALA A 1 88 ? -26.205 -11.913 31.655 1.00 88.75 88 ALA A O 1
ATOM 685 N N . GLY A 1 89 ? -25.409 -9.842 31.323 1.00 85.19 89 GLY A N 1
ATOM 686 C CA . GLY A 1 89 ? -25.143 -9.550 32.733 1.00 85.19 89 GLY A CA 1
ATOM 687 C C . GLY A 1 89 ? -23.970 -10.336 33.330 1.00 85.19 89 GLY A C 1
ATOM 688 O O . GLY A 1 89 ? -23.774 -10.310 34.542 1.00 85.19 89 GLY A O 1
ATOM 689 N N . THR A 1 90 ? -23.171 -11.028 32.509 1.00 88.81 90 THR A N 1
ATOM 690 C CA . THR A 1 90 ? -22.006 -11.799 32.975 1.00 88.81 90 THR A CA 1
ATOM 691 C C . THR A 1 90 ? -20.834 -10.896 33.352 1.00 88.81 90 THR A C 1
ATOM 693 O O . THR A 1 90 ? -19.996 -11.275 34.166 1.00 88.81 90 THR A O 1
ATOM 696 N N . VAL A 1 91 ? -20.767 -9.701 32.756 1.00 85.50 91 VAL A N 1
ATOM 697 C CA . VAL A 1 91 ? -19.785 -8.658 33.078 1.00 85.50 91 VAL A CA 1
ATOM 698 C C . VAL A 1 91 ? -20.483 -7.302 33.195 1.00 85.50 91 VAL A C 1
ATOM 700 O O . VAL A 1 91 ? -21.434 -7.019 32.472 1.00 85.50 91 VAL A O 1
ATOM 703 N N . GLY A 1 92 ? -20.013 -6.453 34.110 1.00 79.62 92 GLY A N 1
ATOM 704 C CA . GLY A 1 92 ? -20.566 -5.116 34.341 1.00 79.62 92 GLY A CA 1
ATOM 705 C C . GLY A 1 92 ? -19.674 -4.005 33.787 1.00 79.62 92 GLY A C 1
ATOM 706 O O . GLY A 1 92 ? -18.447 -4.112 33.807 1.00 79.62 92 GLY A O 1
ATOM 707 N N . LEU A 1 93 ? -20.281 -2.904 33.335 1.00 81.06 93 LEU A N 1
ATOM 708 C CA . LEU A 1 93 ? -19.551 -1.680 32.996 1.00 81.06 93 LEU A CA 1
ATOM 709 C C . LEU A 1 93 ? -19.316 -0.850 34.260 1.00 81.06 93 LEU A C 1
ATOM 711 O O . LEU A 1 93 ? -20.246 -0.562 35.012 1.00 81.06 93 LEU A O 1
ATOM 715 N N . ARG A 1 94 ? -18.070 -0.426 34.482 1.00 81.25 94 ARG A N 1
ATOM 716 C CA . ARG A 1 94 ? -17.727 0.448 35.606 1.00 81.25 94 ARG A CA 1
ATOM 717 C C . ARG A 1 94 ? -17.871 1.906 35.190 1.00 81.25 94 ARG A C 1
ATOM 719 O O . ARG A 1 94 ? -17.118 2.391 34.349 1.00 81.25 94 ARG A O 1
ATOM 726 N N . VAL A 1 95 ? -18.805 2.611 35.818 1.00 79.75 95 VAL A N 1
ATOM 727 C CA . VAL A 1 95 ? -18.970 4.057 35.646 1.00 79.75 95 VAL A CA 1
ATOM 728 C C . VAL A 1 95 ? -18.205 4.767 36.756 1.00 79.75 95 VAL A C 1
ATOM 730 O O . VAL A 1 95 ? -18.384 4.467 37.935 1.00 79.75 95 VAL A O 1
ATOM 733 N N . ASN A 1 96 ? -17.334 5.705 36.387 1.00 82.12 96 ASN A N 1
ATOM 734 C CA . ASN A 1 96 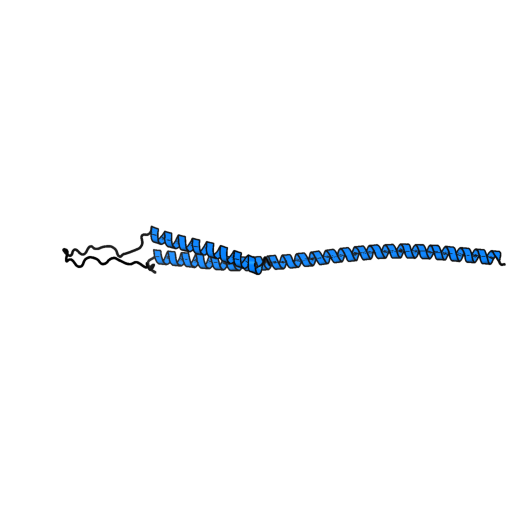? -16.726 6.607 37.357 1.00 82.12 96 ASN A CA 1
ATOM 735 C C . ASN A 1 96 ? -17.722 7.737 37.656 1.00 82.12 96 ASN A C 1
ATOM 737 O O . ASN A 1 96 ? -17.800 8.706 36.904 1.00 82.12 96 ASN A O 1
ATOM 741 N N . ALA A 1 97 ? -18.522 7.566 38.707 1.00 78.12 97 ALA A N 1
ATOM 742 C CA . ALA A 1 97 ? -19.531 8.527 39.138 1.00 78.12 97 ALA A CA 1
ATOM 743 C C . ALA A 1 97 ? -19.272 8.980 40.582 1.00 78.12 97 ALA A C 1
ATOM 745 O O . ALA A 1 97 ? -18.863 8.185 41.427 1.00 78.12 97 ALA A O 1
ATOM 746 N N . SER A 1 98 ? -19.543 10.258 40.862 1.00 81.75 98 SER A N 1
ATOM 747 C CA . SER A 1 98 ? -19.593 10.807 42.220 1.00 81.75 98 SER A CA 1
ATOM 748 C C . SER A 1 98 ? -21.055 11.012 42.600 1.00 81.75 98 SER A C 1
ATOM 750 O O . SER A 1 98 ? -21.749 11.813 41.974 1.00 81.75 98 SER A O 1
ATOM 752 N N . CYS A 1 99 ? -21.538 10.267 43.592 1.00 75.38 99 CYS A N 1
ATOM 753 C CA . CYS A 1 99 ? -22.894 10.434 44.102 1.00 75.38 99 CYS A CA 1
ATOM 754 C C . CYS A 1 99 ? -22.892 11.500 45.210 1.00 75.38 99 CYS A C 1
ATOM 756 O O . CYS A 1 99 ? -22.116 11.372 46.162 1.00 75.38 99 CYS A O 1
ATOM 758 N N . PRO A 1 100 ? -23.738 12.545 45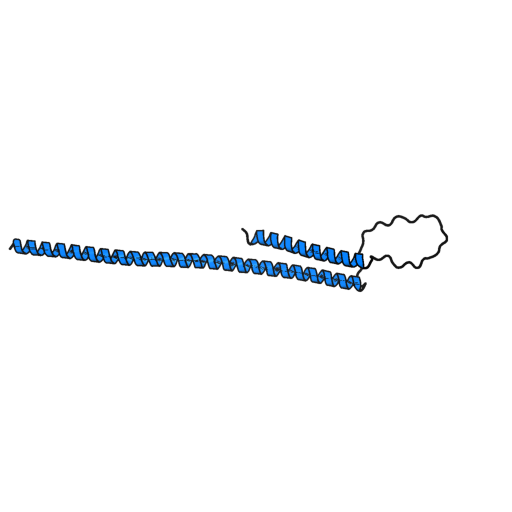.128 1.00 77.00 100 PRO A N 1
ATOM 759 C CA . PRO A 1 100 ? -23.885 13.497 46.221 1.00 77.00 100 PRO A CA 1
ATOM 760 C C . PRO A 1 100 ? -24.392 12.786 47.484 1.00 77.00 100 PRO A C 1
ATOM 762 O O . PRO A 1 100 ? -25.212 11.869 47.413 1.00 77.00 100 PRO A O 1
ATOM 765 N N . ARG A 1 101 ? -23.881 13.202 48.649 1.00 73.44 101 ARG A N 1
ATOM 766 C CA . ARG A 1 101 ? -24.264 12.628 49.944 1.00 73.44 101 ARG A CA 1
ATOM 767 C C . ARG A 1 101 ? -25.747 12.907 50.200 1.00 73.44 101 ARG A C 1
ATOM 769 O O . ARG A 1 101 ? -26.169 14.062 50.179 1.00 73.44 101 ARG A O 1
ATOM 776 N N . VAL A 1 102 ? -26.519 11.854 50.450 1.00 70.12 102 VAL A N 1
ATOM 777 C CA . VAL A 1 102 ? -27.919 11.971 50.879 1.00 70.12 102 VAL A CA 1
ATOM 778 C C . VAL A 1 102 ? -27.937 12.569 52.294 1.00 70.12 102 VAL A C 1
ATOM 780 O O . VAL A 1 102 ? -27.068 12.252 53.103 1.00 70.12 102 VAL A O 1
ATOM 783 N N . SER A 1 103 ? -28.865 13.485 52.578 1.00 65.94 103 SER A N 1
ATOM 784 C CA . SER A 1 103 ? -28.947 14.219 53.850 1.00 65.94 103 SER A CA 1
ATOM 785 C C . SER A 1 103 ? -29.088 13.288 55.060 1.00 65.94 103 SER A C 1
ATOM 787 O O . SER A 1 103 ? -29.966 12.432 55.060 1.00 65.94 103 SER A O 1
ATOM 789 N N . ASP A 1 104 ? -28.311 13.525 56.125 1.00 65.06 104 ASP A N 1
ATOM 790 C CA . ASP A 1 104 ? -28.333 12.758 57.390 1.00 65.06 104 ASP A CA 1
ATOM 791 C C . ASP A 1 104 ? -29.605 12.994 58.246 1.00 65.06 104 ASP A C 1
ATOM 793 O O . ASP A 1 104 ? -29.686 12.566 59.397 1.00 65.06 104 ASP A O 1
ATOM 797 N N . THR A 1 105 ? -30.606 13.715 57.729 1.00 66.00 105 THR A N 1
ATOM 798 C CA . THR A 1 105 ? -31.843 14.015 58.460 1.00 66.00 105 THR A CA 1
ATOM 799 C C . THR A 1 105 ? -32.733 12.765 58.510 1.00 66.00 105 THR A C 1
ATOM 801 O O . THR A 1 105 ? -33.102 12.256 57.450 1.00 66.00 105 THR A O 1
ATOM 804 N N . PRO A 1 106 ? -33.110 12.261 59.701 1.00 58.31 106 PRO A N 1
ATOM 805 C CA . PRO A 1 106 ? -33.923 11.058 59.813 1.00 58.31 106 PRO A CA 1
ATOM 806 C C . PRO A 1 106 ? -35.337 11.340 59.293 1.00 58.31 106 PRO A C 1
ATOM 808 O O . PRO A 1 106 ? -36.134 12.015 59.940 1.00 58.31 106 PRO A O 1
ATOM 811 N N . SER A 1 107 ? -35.625 10.841 58.094 1.00 67.88 107 SER A N 1
ATOM 812 C CA . SER A 1 107 ? -36.964 10.771 57.509 1.00 67.88 107 SER A CA 1
ATOM 813 C C . SER A 1 107 ? -37.553 9.380 57.761 1.00 67.88 107 SER A C 1
ATOM 815 O O . SER A 1 107 ? -36.809 8.421 57.972 1.00 67.88 107 SER A O 1
ATOM 817 N N . THR A 1 108 ? -38.882 9.260 57.762 1.00 62.31 108 THR A N 1
ATOM 818 C CA . THR A 1 108 ? -39.594 7.986 57.942 1.00 62.31 108 THR A CA 1
ATOM 819 C C . THR A 1 108 ? -39.041 6.931 56.983 1.00 62.31 108 THR A C 1
ATOM 821 O O . THR A 1 108 ? -39.149 7.077 55.766 1.00 62.31 108 THR A O 1
ATOM 824 N N . THR A 1 109 ? -38.419 5.883 57.523 1.00 57.22 109 THR A N 1
ATOM 825 C CA . THR A 1 109 ? -37.743 4.842 56.745 1.00 57.22 109 THR A CA 1
ATOM 826 C C . THR A 1 109 ? -38.768 3.935 56.071 1.00 57.22 109 THR A C 1
ATOM 828 O O . THR A 1 109 ? -39.281 3.001 56.683 1.00 57.22 109 THR A O 1
ATOM 831 N N . SER A 1 110 ? -39.052 4.219 54.805 1.00 65.06 110 SER A N 1
ATOM 832 C CA . SER A 1 110 ? -39.613 3.270 53.848 1.00 65.06 110 SER A CA 1
ATOM 833 C C . SER A 1 110 ? -38.449 2.767 52.998 1.00 65.06 110 SER A C 1
ATOM 835 O O . SER A 1 110 ? -37.814 3.571 52.318 1.00 65.06 110 SER A O 1
ATOM 837 N N . LEU A 1 111 ? -38.131 1.473 53.064 1.00 62.31 111 LEU A N 1
ATOM 838 C CA . LEU A 1 111 ? -37.245 0.849 52.082 1.00 62.31 111 LEU A CA 1
ATOM 839 C C . LEU A 1 111 ? -38.031 0.793 50.772 1.00 62.31 111 LEU A C 1
ATOM 841 O O . LEU A 1 111 ? -38.952 -0.006 50.641 1.00 62.31 111 LEU A O 1
ATOM 845 N N . ASP A 1 112 ? -37.740 1.712 49.859 1.00 57.91 112 ASP A N 1
ATOM 846 C CA . ASP A 1 112 ? -38.165 1.563 48.473 1.00 57.91 112 ASP A CA 1
ATOM 847 C C . ASP A 1 112 ? -37.368 0.389 47.888 1.00 57.91 112 ASP A C 1
ATOM 849 O O . ASP A 1 112 ? -36.134 0.392 47.966 1.00 57.91 112 ASP A O 1
ATOM 853 N N . ASP A 1 113 ? -38.050 -0.623 47.346 1.00 56.03 113 ASP A N 1
ATOM 854 C CA . ASP A 1 113 ? -37.428 -1.697 46.559 1.00 56.03 113 ASP A CA 1
ATOM 855 C C . ASP A 1 113 ? -37.031 -1.120 45.189 1.00 56.03 113 ASP A C 1
ATOM 857 O O . ASP A 1 113 ? -37.556 -1.471 44.130 1.00 56.03 113 ASP A O 1
ATOM 861 N N . GLY A 1 114 ? -36.109 -0.160 45.220 1.00 62.47 114 GLY A N 1
ATOM 862 C CA . GLY A 1 114 ? -35.508 0.413 44.034 1.00 62.47 114 GLY A CA 1
ATOM 863 C C . GLY A 1 114 ? -34.653 -0.640 43.339 1.00 62.47 114 GLY A C 1
ATOM 864 O O . GLY A 1 114 ? -33.832 -1.310 43.970 1.00 62.47 114 GLY A O 1
ATOM 865 N N . ALA A 1 115 ? -34.825 -0.775 42.023 1.00 66.25 115 ALA A N 1
ATOM 866 C CA . ALA A 1 115 ? -33.941 -1.597 41.206 1.00 66.25 115 ALA A CA 1
ATOM 867 C C . ALA A 1 115 ? -32.472 -1.182 41.416 1.00 66.25 115 ALA A C 1
ATOM 869 O O . ALA A 1 115 ? -32.166 -0.009 41.652 1.00 66.25 115 ALA A O 1
ATOM 870 N N . ALA A 1 116 ? -31.555 -2.150 41.320 1.00 68.25 116 ALA A N 1
ATOM 871 C CA . ALA A 1 116 ? -30.127 -1.880 41.429 1.00 68.25 116 ALA A CA 1
ATOM 872 C C . ALA A 1 116 ? -29.706 -0.782 40.429 1.00 68.25 116 ALA A C 1
ATOM 874 O O . ALA A 1 116 ? -30.202 -0.766 39.301 1.00 68.25 116 ALA A O 1
ATOM 875 N N . PRO A 1 117 ? -28.793 0.131 40.808 1.00 70.50 117 PRO A N 1
ATOM 876 C CA . PRO A 1 117 ? -28.372 1.209 39.925 1.00 70.50 117 PRO A CA 1
ATOM 877 C C . PRO A 1 117 ? -27.672 0.634 38.686 1.00 70.50 117 PRO A C 1
ATOM 879 O O . PRO A 1 117 ? -26.549 0.136 38.774 1.00 70.50 117 PRO A O 1
ATOM 882 N N . GLU A 1 118 ? -28.326 0.721 37.527 1.00 75.38 118 GLU A N 1
ATOM 883 C CA . GLU A 1 118 ? -27.794 0.270 36.241 1.00 75.38 118 GLU A CA 1
ATOM 884 C C . GLU A 1 118 ? -27.857 1.362 35.162 1.00 75.38 118 GLU A C 1
ATOM 886 O O . GLU A 1 118 ? -28.683 2.274 35.197 1.00 75.38 118 GLU A O 1
ATOM 891 N N . LEU A 1 119 ? -26.959 1.267 34.175 1.00 78.75 119 LEU A N 1
ATOM 892 C CA . LEU A 1 119 ? -27.045 2.065 32.951 1.00 78.75 119 LEU A CA 1
ATOM 893 C C . LEU A 1 119 ? -28.322 1.696 32.190 1.00 78.75 119 LEU A C 1
ATOM 895 O O . LEU A 1 119 ? -28.625 0.507 32.032 1.00 78.75 119 LEU A O 1
ATOM 899 N N . THR A 1 120 ? -28.999 2.699 31.627 1.00 82.62 120 THR A N 1
ATOM 900 C CA . THR A 1 120 ? -30.114 2.465 30.700 1.00 82.62 120 THR A CA 1
ATOM 901 C C . THR A 1 120 ? -29.650 1.608 29.518 1.00 82.62 120 THR A C 1
ATOM 903 O O . THR A 1 120 ? -28.469 1.622 29.149 1.00 82.62 120 THR A O 1
ATOM 906 N N . ALA A 1 121 ? -30.569 0.844 28.922 1.00 80.62 121 ALA A N 1
ATOM 907 C CA . ALA A 1 121 ? -30.261 0.014 27.756 1.00 80.62 121 ALA A CA 1
ATOM 908 C C . ALA A 1 121 ? -29.634 0.847 26.619 1.00 80.62 121 ALA A C 1
ATOM 910 O O . ALA A 1 121 ? -28.590 0.467 26.085 1.00 80.62 121 ALA A O 1
ATOM 911 N N . ASP A 1 122 ? -30.189 2.035 26.358 1.00 84.62 122 ASP A N 1
ATOM 912 C CA . ASP A 1 122 ? -29.677 2.981 25.361 1.00 84.62 122 ASP A CA 1
ATOM 913 C C . ASP A 1 122 ? -28.244 3.437 25.669 1.00 84.62 122 ASP A C 1
ATOM 915 O O . ASP A 1 122 ? -27.395 3.479 24.780 1.00 84.62 122 ASP A O 1
ATOM 919 N N . ALA A 1 123 ? -27.934 3.747 26.935 1.00 85.00 123 ALA A N 1
ATOM 920 C CA . ALA A 1 123 ? -26.596 4.187 27.328 1.00 85.00 123 ALA A CA 1
ATOM 921 C C . ALA A 1 123 ? -25.554 3.065 27.179 1.00 85.00 123 ALA A C 1
ATOM 923 O O . ALA A 1 123 ? -24.419 3.327 26.771 1.00 85.00 123 ALA A O 1
ATOM 924 N N . ARG A 1 124 ? -25.939 1.812 27.464 1.00 82.31 124 ARG A N 1
ATOM 925 C CA . ARG A 1 124 ? -25.101 0.629 27.208 1.00 82.31 124 ARG A CA 1
ATOM 926 C C . ARG A 1 124 ? -24.782 0.495 25.721 1.00 82.31 124 ARG A C 1
ATOM 928 O O . ARG A 1 124 ? -23.613 0.377 25.358 1.00 82.31 124 ARG A O 1
ATOM 935 N N . GLU A 1 125 ? -25.791 0.548 24.857 1.00 84.56 125 GLU A N 1
ATOM 936 C CA . GLU A 1 125 ? -25.592 0.413 23.411 1.00 84.56 125 GLU A CA 1
ATOM 937 C C . GLU A 1 125 ? -24.789 1.578 22.811 1.00 84.56 125 GLU A C 1
ATOM 939 O O . GLU A 1 125 ? -23.871 1.353 22.013 1.00 84.56 125 GLU A O 1
ATOM 944 N N . ALA A 1 126 ? -25.071 2.812 23.234 1.00 89.19 126 ALA A N 1
ATOM 945 C CA . ALA A 1 126 ? -24.351 3.998 22.782 1.00 89.19 126 ALA A CA 1
ATOM 946 C C . ALA A 1 126 ? -22.854 3.924 23.123 1.00 89.19 126 ALA A C 1
ATOM 948 O O . ALA A 1 126 ? -22.015 4.265 22.288 1.00 89.19 126 ALA A O 1
ATOM 949 N N . TYR A 1 127 ? -22.501 3.418 24.310 1.00 88.06 127 TYR A N 1
ATOM 950 C CA . TYR A 1 127 ? -21.107 3.216 24.705 1.00 88.06 127 TYR A CA 1
ATOM 951 C C . TYR A 1 127 ? -20.373 2.229 23.783 1.00 88.06 127 TYR A C 1
ATOM 953 O O . TYR A 1 127 ? -19.279 2.530 23.299 1.00 88.06 127 TYR A O 1
ATOM 961 N N . HIS A 1 128 ? -20.971 1.068 23.499 1.00 86.88 128 HIS A N 1
ATOM 962 C CA . HIS A 1 128 ? -20.355 0.068 22.619 1.00 86.88 128 HIS A CA 1
ATOM 963 C C . HIS A 1 128 ? -20.237 0.565 21.177 1.00 86.88 128 HIS A C 1
ATOM 965 O O . HIS A 1 128 ? -19.188 0.385 20.554 1.00 86.88 128 HIS A O 1
ATOM 971 N N . THR A 1 129 ? -21.262 1.266 20.687 1.00 90.38 129 THR A N 1
ATOM 972 C CA . THR A 1 129 ? -21.245 1.919 19.370 1.00 90.38 129 THR A CA 1
ATOM 973 C C . THR A 1 129 ? -20.108 2.932 19.274 1.00 90.38 129 THR A C 1
ATOM 975 O O . THR A 1 129 ? -19.323 2.891 18.327 1.00 90.38 129 THR A O 1
ATOM 978 N N . LEU A 1 130 ? -19.958 3.797 20.282 1.00 92.50 130 LEU A N 1
ATOM 979 C CA . LEU A 1 130 ? -18.874 4.775 20.334 1.00 92.50 130 LEU A CA 1
ATOM 980 C C . LEU A 1 130 ? -17.500 4.093 20.358 1.00 92.50 130 LEU A C 1
ATOM 982 O O . LEU A 1 130 ? -16.596 4.494 19.627 1.00 92.50 130 LEU A O 1
ATOM 986 N N . ARG A 1 131 ? -17.336 3.038 21.166 1.00 91.50 131 ARG A N 1
ATOM 987 C CA . ARG A 1 131 ? -16.084 2.273 21.220 1.00 91.50 131 ARG A CA 1
ATOM 988 C C . ARG A 1 131 ? -15.769 1.628 19.866 1.00 91.50 131 ARG A C 1
ATOM 990 O O . ARG A 1 131 ? -14.621 1.678 19.442 1.00 91.50 131 ARG A O 1
ATOM 997 N N . ALA A 1 132 ? -16.763 1.067 19.176 1.00 90.38 132 ALA A N 1
ATOM 998 C CA . ALA A 1 132 ? -16.583 0.464 17.855 1.00 90.38 132 ALA A CA 1
ATOM 999 C C . ALA A 1 132 ? -16.159 1.500 16.800 1.00 90.38 132 ALA A C 1
ATOM 1001 O O . ALA A 1 132 ? -15.210 1.260 16.052 1.00 90.38 132 ALA A O 1
ATOM 1002 N N . GLN A 1 133 ? -16.802 2.673 16.784 1.00 93.25 133 GLN A N 1
ATOM 1003 C CA . GLN A 1 133 ? -16.425 3.785 15.905 1.00 93.25 133 GLN A CA 1
ATOM 1004 C C . GLN A 1 133 ? -14.993 4.257 16.178 1.00 93.25 133 GLN A C 1
ATOM 1006 O O . GLN A 1 133 ? -14.195 4.371 15.249 1.00 93.25 133 GLN A O 1
ATOM 1011 N N . LEU A 1 134 ? -14.634 4.445 17.452 1.00 95.12 134 LEU A N 1
ATOM 1012 C CA . LEU A 1 134 ? -13.291 4.872 17.836 1.00 95.12 134 LEU A CA 1
ATOM 1013 C C . LEU A 1 134 ? -12.227 3.845 17.430 1.00 95.12 134 LEU A C 1
ATOM 1015 O O . LEU A 1 134 ? -11.174 4.230 16.928 1.00 95.12 134 LEU A O 1
ATOM 1019 N N . THR A 1 135 ? -12.494 2.550 17.619 1.00 92.31 135 THR A N 1
ATOM 1020 C CA . THR A 1 135 ? -11.608 1.471 17.159 1.00 92.31 135 THR A CA 1
ATOM 1021 C C . THR A 1 135 ? -11.410 1.534 15.647 1.00 92.31 135 THR A C 1
ATOM 1023 O O . THR A 1 135 ? -10.271 1.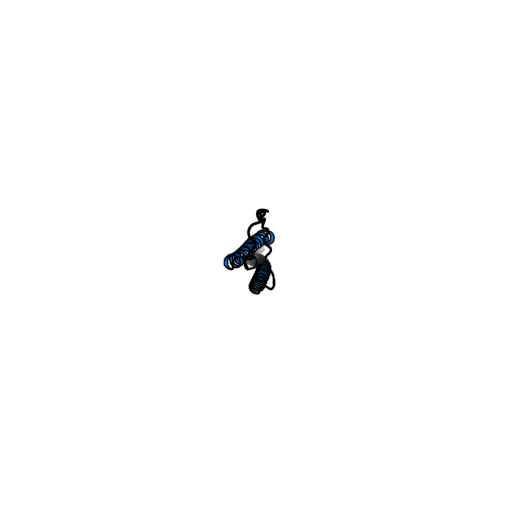511 15.184 1.00 92.31 135 THR A O 1
ATOM 1026 N N . ALA A 1 136 ? -12.495 1.662 14.877 1.00 90.94 136 ALA A N 1
ATOM 1027 C CA . ALA A 1 136 ? -12.427 1.724 13.421 1.00 90.94 136 ALA A CA 1
ATOM 1028 C C . ALA A 1 136 ? -11.638 2.947 12.933 1.00 90.94 136 ALA A C 1
ATOM 1030 O O . ALA A 1 136 ? -10.773 2.821 12.068 1.00 90.94 136 ALA A O 1
ATOM 1031 N N . ASP A 1 137 ? -11.892 4.126 13.497 1.00 94.06 137 ASP A N 1
ATOM 1032 C CA . ASP A 1 137 ? -11.203 5.347 13.080 1.00 94.06 137 ASP A CA 1
ATOM 1033 C C . ASP A 1 137 ? -9.730 5.343 13.488 1.00 94.06 137 ASP A C 1
ATOM 1035 O O . ASP A 1 137 ? -8.870 5.756 12.710 1.00 94.06 137 ASP A O 1
ATOM 1039 N N . ARG A 1 138 ? -9.406 4.796 14.664 1.00 94.19 138 ARG A N 1
ATOM 1040 C CA . ARG A 1 138 ? -8.017 4.627 15.098 1.00 94.19 138 ARG A CA 1
ATOM 1041 C C . ARG A 1 138 ? -7.269 3.642 14.200 1.00 94.19 138 ARG A C 1
ATOM 1043 O O . ARG A 1 138 ? -6.147 3.943 13.810 1.00 94.19 138 ARG A O 1
ATOM 1050 N N . ALA A 1 139 ? -7.900 2.532 13.810 1.00 90.88 139 ALA A N 1
ATOM 1051 C CA . ALA A 1 139 ? -7.324 1.574 12.868 1.00 90.88 139 ALA A CA 1
ATOM 1052 C C . ALA A 1 139 ? -7.057 2.207 11.495 1.00 90.88 139 ALA A C 1
ATOM 1054 O O . ALA A 1 139 ? -5.961 2.055 10.961 1.00 90.88 139 ALA A O 1
ATOM 1055 N N . LYS A 1 140 ? -8.006 2.988 10.954 1.00 88.75 140 LYS A N 1
ATOM 1056 C CA . LYS A 1 140 ? -7.803 3.737 9.700 1.00 88.75 140 LYS A CA 1
ATOM 1057 C C . LYS A 1 140 ? -6.625 4.705 9.808 1.00 88.75 140 LYS A C 1
ATOM 1059 O O . LYS A 1 140 ? -5.791 4.753 8.911 1.00 88.75 140 LYS A O 1
ATOM 1064 N N . LEU A 1 141 ? -6.549 5.477 10.895 1.00 95.38 141 LEU A N 1
ATOM 1065 C CA . LEU A 1 141 ? -5.474 6.448 11.104 1.00 95.38 141 LEU A CA 1
ATOM 1066 C C . LEU A 1 141 ? -4.109 5.768 11.224 1.00 95.38 141 LEU A C 1
ATOM 1068 O O . LEU A 1 141 ? -3.163 6.209 10.578 1.00 95.38 141 LEU A O 1
ATOM 1072 N N . THR A 1 142 ? -4.005 4.707 12.023 1.00 93.44 142 THR A N 1
ATOM 1073 C CA . THR A 1 142 ? -2.758 3.950 12.177 1.00 93.44 142 THR A CA 1
ATOM 1074 C C . THR A 1 142 ? -2.351 3.291 10.863 1.00 93.44 142 THR A C 1
ATOM 1076 O O . THR A 1 142 ? -1.220 3.488 10.434 1.00 93.44 142 THR A O 1
ATOM 1079 N N . GLY A 1 143 ? -3.279 2.626 10.168 1.00 92.31 143 GLY A N 1
ATOM 1080 C CA . GLY A 1 143 ? -3.002 2.015 8.867 1.00 92.31 143 GLY A CA 1
ATOM 1081 C C . GLY A 1 143 ? -2.533 3.025 7.817 1.00 92.31 143 GLY A C 1
ATOM 1082 O O . GLY A 1 143 ? -1.573 2.766 7.099 1.00 92.31 143 GLY A O 1
ATOM 1083 N N . LEU A 1 144 ? -3.134 4.220 7.769 1.00 93.38 144 LEU A N 1
ATOM 1084 C CA . LEU A 1 144 ? -2.683 5.300 6.882 1.00 93.38 144 LEU A CA 1
ATOM 1085 C C . LEU A 1 144 ? -1.295 5.835 7.254 1.00 93.38 144 LEU A C 1
ATOM 1087 O O . LEU A 1 144 ? -0.490 6.124 6.369 1.0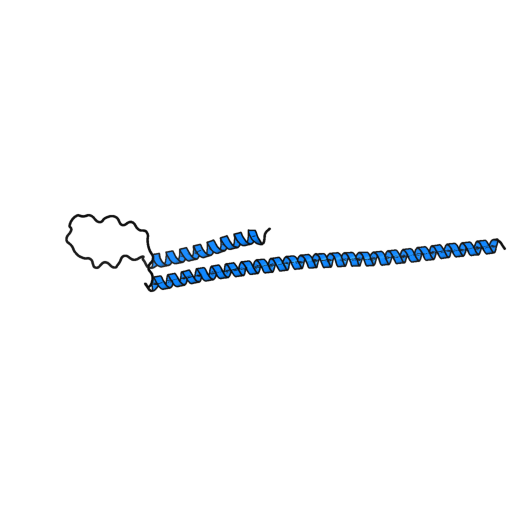0 93.38 144 LEU A O 1
ATOM 1091 N N . GLN A 1 145 ? -1.004 5.984 8.548 1.00 94.31 145 GLN A N 1
ATOM 1092 C CA . GLN A 1 145 ? 0.314 6.423 9.013 1.00 94.31 145 GLN A CA 1
ATOM 1093 C C . GLN A 1 145 ? 1.404 5.407 8.667 1.00 94.31 145 GLN A C 1
ATOM 1095 O O . GLN A 1 145 ? 2.478 5.805 8.211 1.00 94.31 145 GLN A O 1
ATOM 1100 N N . ASP A 1 146 ? 1.130 4.118 8.863 1.00 93.69 146 ASP A N 1
ATOM 1101 C CA . ASP A 1 146 ? 2.071 3.045 8.553 1.00 93.69 146 ASP A CA 1
ATOM 1102 C C . ASP A 1 146 ? 2.250 2.907 7.033 1.00 93.69 146 ASP A C 1
ATOM 1104 O O . ASP A 1 146 ? 3.386 2.864 6.565 1.00 93.69 146 ASP A O 1
ATOM 1108 N N . TYR A 1 147 ? 1.176 3.025 6.241 1.00 92.44 147 TYR A N 1
ATOM 1109 C CA . TYR A 1 147 ? 1.265 3.075 4.777 1.00 92.44 147 TYR A CA 1
ATOM 1110 C C . TYR A 1 147 ? 2.175 4.210 4.288 1.00 92.44 147 TYR A C 1
ATOM 1112 O O . TYR A 1 147 ? 3.062 3.990 3.464 1.00 92.44 147 TYR A O 1
ATOM 1120 N N . ILE A 1 148 ? 2.017 5.425 4.826 1.00 92.19 148 ILE A N 1
ATOM 1121 C CA . ILE A 1 148 ? 2.886 6.555 4.463 1.00 92.19 148 ILE A CA 1
ATOM 1122 C C . ILE A 1 148 ? 4.344 6.274 4.850 1.00 92.19 148 ILE A C 1
ATOM 1124 O O . ILE A 1 148 ? 5.250 6.585 4.078 1.00 92.19 148 ILE A O 1
ATOM 1128 N N . ARG A 1 149 ? 4.588 5.698 6.033 1.00 91.50 149 ARG A N 1
ATOM 1129 C CA . ARG A 1 149 ? 5.943 5.446 6.544 1.00 91.50 149 ARG A CA 1
ATOM 1130 C C . ARG A 1 149 ? 6.668 4.339 5.777 1.00 91.50 149 ARG A C 1
ATOM 1132 O O . ARG A 1 149 ? 7.882 4.439 5.593 1.00 91.50 149 ARG A O 1
ATOM 1139 N N . GLU A 1 150 ? 5.944 3.299 5.379 1.00 88.81 150 GLU A N 1
ATOM 1140 C CA . GLU A 1 150 ? 6.506 2.078 4.800 1.00 88.81 150 GLU A CA 1
ATOM 1141 C C . GLU A 1 150 ? 6.464 2.075 3.267 1.00 88.81 150 GLU A C 1
ATOM 1143 O O . GLU A 1 150 ? 7.400 1.580 2.647 1.00 88.81 150 GLU A O 1
ATOM 1148 N N . THR A 1 151 ? 5.435 2.668 2.646 1.00 84.31 151 THR A N 1
ATOM 1149 C CA . THR A 1 151 ? 5.210 2.589 1.188 1.00 84.31 151 THR A CA 1
ATOM 1150 C C . THR A 1 151 ? 5.505 3.896 0.434 1.00 84.31 151 THR A C 1
ATOM 1152 O O . THR A 1 151 ? 5.965 3.846 -0.702 1.00 84.31 151 THR A O 1
ATOM 1155 N N . CYS A 1 152 ? 5.278 5.075 1.028 1.00 83.88 152 CYS A N 1
ATOM 1156 C CA . CYS A 1 152 ? 5.372 6.373 0.324 1.00 83.88 152 CYS A CA 1
ATOM 1157 C C . CYS A 1 152 ? 6.740 7.081 0.426 1.00 83.88 152 CYS A C 1
ATOM 1159 O O . CYS A 1 152 ? 6.796 8.304 0.281 1.00 83.88 152 CYS A O 1
ATOM 1161 N N . ARG A 1 153 ? 7.819 6.356 0.730 1.00 63.75 153 ARG A N 1
ATOM 1162 C CA . ARG A 1 153 ? 9.159 6.943 0.892 1.00 63.75 153 ARG A CA 1
ATOM 1163 C C . ARG A 1 153 ? 9.822 7.354 -0.418 1.00 63.75 153 ARG A C 1
ATOM 1165 O O . ARG A 1 153 ? 9.641 6.644 -1.429 1.00 63.75 153 ARG A O 1
#

Secondary structure (DSSP, 8-state):
-HHHHHHHHHHHHHHHHHHHHHHHHHHHHHHHHHHHHHHHHHHHHHHHHHHHHHHHHHHHHHHHHHHHHHHHHHHHHHHHHHHHHHHTTSS-------PPPPP-S--------PPP----HHHHHHHHHHHHHHHHHHHHHHHHHHHHHHT--

pLDDT: mean 87.09, std 9.95, range [56.03, 96.5]

Nearest PDB structures (foldseek):
  6ly8-assembly1_G  TM=2.627E-01  e=4.235E+00  Thermus thermophilus HB8

Mean predicted aligned error: 11.73 Å

Solvent-accessible surface area (backbone atoms only — not comparable to full-atom values): 9022 Å² total; per-residue (Å²): 114,68,70,60,53,52,53,52,52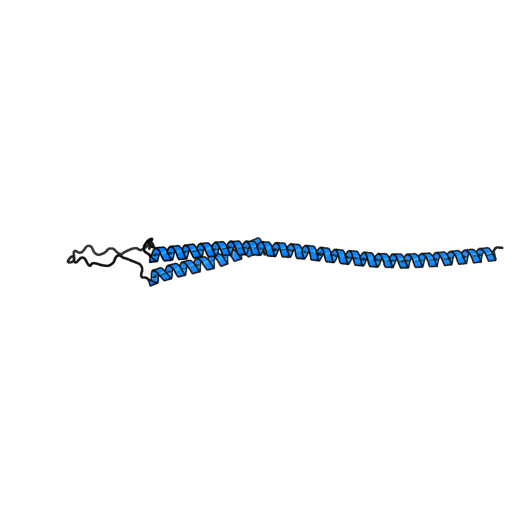,52,52,50,54,52,51,50,51,53,51,51,52,51,51,53,56,49,51,57,49,52,53,49,52,53,50,51,48,52,52,50,50,54,50,51,51,51,52,50,51,51,52,48,54,52,50,53,52,52,51,52,53,51,52,53,49,55,51,49,53,48,56,48,52,53,56,49,50,53,50,53,53,51,51,51,34,44,75,71,63,79,43,81,86,87,76,95,75,86,78,80,83,76,75,92,68,93,63,90,87,70,86,72,89,67,75,77,95,69,79,53,72,67,56,54,52,51,51,54,52,50,52,52,51,51,52,53,53,50,48,52,52,51,50,52,52,49,44,48,69,75,68,69,116

Sequence (153 aa):
MNRILLSLCGLLLLAALLLGWRLDRHSATIAKVTDQLSRAEAKANSLTNTLRLQRELITDAAALDARHTRELHDAQRENDELRAAVVAGTVGLRVNASCPRVSDTPSTTSLDDGAAPELTADAREAYHTLRAQLTADRAKLTGLQDYIRETCR